Protein AF-I2C3V9-F1 (afdb_monomer_lite)

InterPro domains:
  IPR005226 UPF0014 family [PF03649] (5-149)
  IPR005226 UPF0014 family [PTHR30028] (4-145)

Sequence (152 aa):
MNDLSLLLTSIFVIIALFLSKSFKAGVEKDMIVATVRAVIQLLIIGYVLSLIFRGDHPVFIILMVLLMLTAASHNVAKRKKMRIGSFWRVFLTLAIVEVVTQGLLLTLHIIPFTSRYVIPISGMVIGNSMVLSSLFLSRLSSEADLRKEKSS

Radius of gyration: 20.91 Å; chains: 1; bounding box: 40×61×52 Å

Organism: Bacillus amyloliquefaciens (strain Y2) (NCBI:txid1155777)

Secondary structure (DSSP, 8-state):
--HHHHHHHHHHHHHHHHHHHHT--TTHHHHHHHHHHHHHHHHHHHHHHHHHHHH--HHHHHHHHHHHHHHHHHHHHHHTT--THHHHHHHHHHHHHHHHHHHHHHHTTSS-S-HHHHHHHHHHHHHHHHHHHHHHHHHHHHHHHHHHHTT-

pLDDT: mean 86.09, std 11.58, range [52.09, 97.69]

Structure (mmCIF, N/CA/C/O backbone):
data_AF-I2C3V9-F1
#
_entry.id   AF-I2C3V9-F1
#
loop_
_atom_site.group_PDB
_atom_site.id
_atom_site.type_symbol
_atom_site.label_atom_id
_atom_site.label_alt_id
_atom_site.label_comp_id
_atom_site.label_asym_id
_atom_site.label_entity_id
_atom_site.label_seq_id
_atom_site.pdbx_PDB_ins_code
_atom_site.Cartn_x
_atom_site.Cartn_y
_atom_site.Cartn_z
_atom_site.occupancy
_atom_site.B_iso_or_equiv
_atom_site.auth_seq_id
_atom_site.auth_comp_id
_atom_site.auth_asym_id
_atom_site.auth_atom_id
_atom_site.pdbx_PDB_model_num
ATOM 1 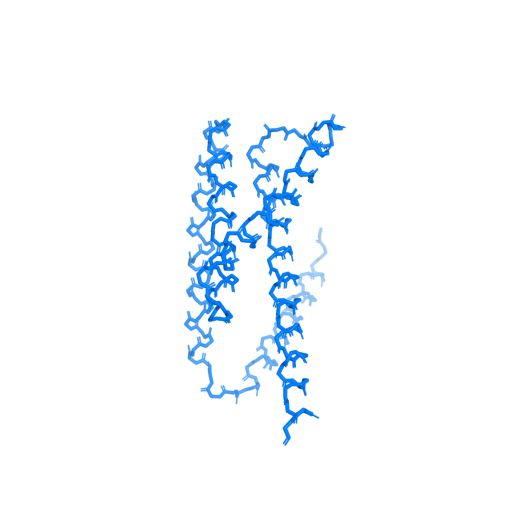N N . MET A 1 1 ? 11.574 -33.949 -0.122 1.00 54.94 1 MET A N 1
ATOM 2 C CA . MET A 1 1 ? 10.767 -33.238 0.898 1.00 54.94 1 MET A CA 1
ATOM 3 C C . MET A 1 1 ? 10.324 -34.291 1.895 1.00 54.94 1 MET A C 1
ATOM 5 O O . MET A 1 1 ? 9.846 -35.319 1.450 1.00 54.94 1 MET A O 1
ATOM 9 N N . ASN A 1 2 ? 10.617 -34.114 3.184 1.00 72.88 2 ASN A N 1
ATOM 10 C CA . ASN A 1 2 ? 10.483 -35.175 4.188 1.00 72.88 2 ASN A CA 1
ATOM 11 C C . ASN A 1 2 ? 9.029 -35.249 4.687 1.00 72.88 2 ASN A C 1
ATOM 13 O O . ASN A 1 2 ? 8.492 -34.222 5.107 1.00 72.88 2 ASN A O 1
ATOM 17 N N . ASP A 1 3 ? 8.408 -36.430 4.694 1.00 82.69 3 ASP A N 1
ATOM 18 C CA . ASP A 1 3 ? 7.006 -36.622 5.120 1.00 82.69 3 ASP A CA 1
ATOM 19 C C . ASP A 1 3 ? 6.752 -36.144 6.561 1.00 82.69 3 ASP A C 1
ATOM 21 O O . ASP A 1 3 ? 5.680 -35.640 6.897 1.00 82.69 3 ASP A O 1
ATOM 25 N N . LEU A 1 4 ? 7.793 -36.188 7.398 1.00 85.56 4 LEU A N 1
ATOM 26 C CA . LEU A 1 4 ? 7.787 -35.667 8.764 1.00 85.56 4 LEU A CA 1
ATOM 27 C C . LEU A 1 4 ? 7.506 -34.156 8.827 1.00 85.56 4 LEU A C 1
ATOM 29 O O . LEU A 1 4 ? 6.822 -33.695 9.738 1.00 85.56 4 LEU A O 1
ATOM 33 N N . SER A 1 5 ? 7.998 -33.378 7.858 1.00 84.75 5 SER A N 1
ATOM 34 C CA . SER A 1 5 ? 7.773 -31.928 7.801 1.00 84.75 5 SER A CA 1
ATOM 35 C C . SER A 1 5 ? 6.324 -31.598 7.441 1.00 84.75 5 SER A C 1
ATOM 37 O O . SER A 1 5 ? 5.766 -30.647 7.990 1.00 84.75 5 SER A O 1
ATOM 39 N N . LEU A 1 6 ? 5.700 -32.400 6.569 1.00 81.88 6 LEU A N 1
ATOM 40 C CA . LEU A 1 6 ? 4.277 -32.292 6.221 1.00 81.88 6 LEU A CA 1
ATOM 41 C C . LEU A 1 6 ? 3.382 -32.659 7.410 1.00 81.88 6 LEU A C 1
ATOM 43 O O . LEU A 1 6 ? 2.400 -31.970 7.683 1.00 81.88 6 LEU A O 1
ATOM 47 N N . LEU A 1 7 ? 3.752 -33.696 8.163 1.00 90.50 7 LEU A N 1
ATOM 48 C CA . LEU A 1 7 ? 3.042 -34.106 9.377 1.00 90.50 7 LEU A CA 1
ATOM 49 C C . LEU A 1 7 ? 3.131 -33.047 10.484 1.00 90.50 7 LEU A C 1
ATOM 51 O O . LEU A 1 7 ? 2.103 -32.660 11.040 1.00 90.50 7 LEU A O 1
ATOM 55 N N . LEU A 1 8 ? 4.329 -32.521 10.764 1.00 86.75 8 LEU A N 1
ATOM 56 C CA . LEU A 1 8 ? 4.523 -31.480 11.781 1.00 86.75 8 LEU A CA 1
ATOM 57 C C . LEU A 1 8 ? 3.778 -30.186 11.436 1.00 86.75 8 LEU A C 1
ATOM 59 O O . LEU A 1 8 ? 3.129 -29.604 12.305 1.00 86.75 8 LEU A O 1
ATOM 63 N N . THR A 1 9 ? 3.840 -29.746 10.176 1.00 86.44 9 THR A N 1
ATOM 64 C CA . THR A 1 9 ? 3.104 -28.550 9.731 1.00 86.44 9 THR A CA 1
ATOM 65 C C . THR A 1 9 ? 1.594 -28.765 9.790 1.00 86.44 9 THR A C 1
ATOM 67 O O . THR A 1 9 ? 0.883 -27.882 10.263 1.00 86.44 9 THR A O 1
ATOM 70 N N . SER A 1 10 ? 1.099 -29.950 9.421 1.00 84.62 10 SER A N 1
ATOM 71 C CA . SER A 1 10 ? -0.329 -30.283 9.521 1.00 84.62 10 SER A CA 1
ATOM 72 C C . SER A 1 10 ? -0.828 -30.294 10.970 1.00 84.62 10 SER A C 1
ATOM 74 O O . SER A 1 10 ? -1.868 -29.707 11.264 1.00 84.62 10 SER A O 1
ATOM 76 N N . ILE A 1 11 ? -0.072 -30.892 11.898 1.00 91.31 11 ILE A N 1
ATOM 77 C CA . ILE A 1 11 ? -0.413 -30.913 13.331 1.00 91.31 11 ILE A CA 1
ATOM 78 C C . ILE A 1 11 ? -0.420 -29.495 13.909 1.00 91.31 11 ILE A C 1
ATOM 80 O O . ILE A 1 11 ? -1.357 -29.117 14.612 1.00 91.31 11 ILE A O 1
ATOM 84 N N . PHE A 1 12 ? 0.587 -28.685 13.578 1.00 87.62 12 PHE A N 1
ATOM 85 C CA . PHE A 1 12 ? 0.665 -27.297 14.028 1.00 87.62 12 PHE A CA 1
ATOM 86 C C . PHE A 1 12 ? -0.541 -26.470 13.554 1.00 87.62 12 PHE A C 1
ATOM 88 O O . PHE A 1 12 ? -1.143 -25.737 14.341 1.00 87.62 12 PHE A O 1
ATOM 95 N N . VAL A 1 13 ? -0.951 -26.647 12.293 1.00 83.38 13 VAL A N 1
ATOM 96 C CA . VAL A 1 13 ? -2.144 -26.001 11.723 1.00 83.38 13 VAL A CA 1
ATOM 97 C C . VAL A 1 13 ? -3.423 -26.456 12.435 1.00 83.38 13 VAL A C 1
ATOM 99 O O . VAL A 1 13 ? -4.263 -25.619 12.765 1.00 83.38 13 VAL A O 1
ATOM 102 N N . ILE A 1 14 ? -3.568 -27.750 12.736 1.00 86.00 14 ILE A N 1
ATOM 103 C CA . ILE A 1 14 ? -4.736 -28.282 13.461 1.00 86.00 14 ILE A CA 1
ATOM 104 C C . ILE A 1 14 ? -4.822 -27.702 14.880 1.00 86.00 14 ILE A C 1
ATOM 106 O O . ILE A 1 14 ? -5.902 -27.285 15.302 1.00 86.00 14 ILE A O 1
ATOM 110 N N . ILE A 1 15 ? -3.699 -27.611 15.599 1.00 84.44 15 ILE A N 1
ATOM 111 C CA . ILE A 1 15 ? -3.646 -27.022 16.948 1.00 84.44 15 ILE A CA 1
ATOM 112 C C . ILE A 1 15 ? -4.031 -25.537 16.907 1.00 84.44 15 ILE A C 1
ATOM 114 O O . ILE A 1 15 ? -4.847 -25.089 17.717 1.00 84.44 15 ILE A O 1
ATOM 118 N N . ALA A 1 16 ? -3.508 -24.781 15.937 1.00 72.94 16 ALA A N 1
ATOM 119 C CA . ALA A 1 16 ? -3.843 -23.369 15.758 1.00 72.94 16 ALA A CA 1
ATOM 120 C C . ALA A 1 16 ? -5.343 -23.158 15.472 1.00 72.94 16 ALA A C 1
ATOM 122 O O . ALA A 1 16 ? -5.966 -22.263 16.051 1.00 72.94 16 ALA A O 1
ATOM 123 N N . LEU A 1 17 ? -5.947 -24.014 14.639 1.00 69.94 17 LEU A N 1
ATOM 124 C CA . LEU A 1 17 ? -7.384 -23.987 14.342 1.00 69.94 17 LEU A CA 1
ATOM 125 C C . LEU A 1 17 ? -8.242 -24.300 15.577 1.00 69.94 17 LEU A C 1
ATOM 127 O O . LEU A 1 17 ? -9.278 -23.663 15.789 1.00 69.94 17 LEU A O 1
ATOM 131 N N . PHE A 1 18 ? -7.812 -25.251 16.409 1.00 77.12 18 PHE A N 1
ATOM 132 C CA . PHE A 1 18 ? -8.533 -25.639 17.623 1.00 77.12 18 PHE A CA 1
ATOM 133 C C . PHE A 1 18 ? -8.494 -24.536 18.692 1.00 77.12 18 PHE A C 1
ATOM 135 O O . PHE A 1 18 ? -9.529 -24.196 19.270 1.00 77.12 18 PHE A O 1
ATOM 142 N N . LEU A 1 19 ? -7.327 -23.913 18.904 1.00 70.12 19 LEU A N 1
ATOM 143 C CA . LEU A 1 19 ? -7.181 -22.768 19.812 1.00 70.12 19 LEU A CA 1
ATOM 144 C C . LEU A 1 19 ? -7.980 -21.552 19.330 1.00 70.12 19 LEU A C 1
ATOM 146 O O . LEU A 1 19 ? -8.624 -20.880 20.136 1.00 70.12 19 LEU A O 1
ATOM 150 N N . SER A 1 20 ? -7.986 -21.300 18.019 1.00 59.91 20 SER A N 1
ATOM 151 C CA . SER A 1 20 ? -8.735 -20.194 17.420 1.00 59.91 20 SER A CA 1
ATOM 152 C C . SER A 1 20 ? -10.246 -20.317 17.658 1.00 59.91 20 SER A C 1
ATOM 154 O O . SER A 1 20 ? -10.887 -19.319 17.987 1.00 59.91 20 SER A O 1
ATOM 156 N N . LYS A 1 21 ? -10.810 -21.532 17.586 1.00 63.16 21 LYS A N 1
ATOM 157 C CA . LYS A 1 21 ? -12.232 -21.783 17.891 1.00 63.16 21 LYS A CA 1
ATOM 158 C C . LYS A 1 21 ? -12.594 -21.605 19.368 1.00 63.16 21 LYS A C 1
ATOM 160 O O . LYS A 1 21 ? -13.744 -21.297 19.677 1.00 63.16 21 LYS A O 1
ATOM 165 N N . SER A 1 22 ? -11.646 -21.806 20.282 1.00 60.50 22 SER A N 1
ATOM 166 C CA . SER A 1 22 ? -11.914 -21.751 21.725 1.00 60.50 22 SER A CA 1
ATOM 167 C C . SER A 1 22 ? -12.108 -20.318 22.246 1.00 60.50 22 SER A C 1
ATOM 169 O O . SER A 1 22 ? -12.743 -20.112 23.276 1.00 60.50 22 SER A O 1
ATOM 171 N N . PHE A 1 23 ? -11.644 -19.305 21.504 1.00 61.56 23 PHE A N 1
ATOM 172 C CA . PHE A 1 23 ? -11.649 -17.899 21.929 1.00 61.56 23 PHE A CA 1
ATOM 173 C C . PHE A 1 23 ? -12.997 -17.160 21.801 1.00 61.56 23 PHE A C 1
ATOM 175 O O . PHE A 1 23 ? -13.005 -15.941 21.944 1.00 61.56 23 PHE A O 1
ATOM 182 N N . LYS A 1 24 ? -14.112 -17.879 21.556 1.00 60.94 24 LYS A N 1
ATOM 183 C CA . LYS A 1 24 ? -15.535 -17.446 21.526 1.00 60.94 24 LYS A CA 1
ATOM 184 C C . LYS A 1 24 ? -15.820 -16.012 22.018 1.00 60.94 24 LYS A C 1
ATOM 186 O O . LYS A 1 24 ? -16.426 -15.793 23.065 1.00 60.94 24 LYS A O 1
ATOM 191 N N . ALA A 1 25 ? -15.465 -15.026 21.204 1.00 58.16 25 ALA A N 1
ATOM 192 C CA . ALA A 1 25 ? -16.018 -13.687 21.269 1.00 58.16 25 ALA A CA 1
ATOM 193 C C . ALA A 1 25 ? -17.291 -13.725 20.418 1.00 58.16 25 ALA A C 1
ATOM 195 O O . ALA A 1 25 ? -17.260 -14.290 19.326 1.00 58.16 25 ALA A O 1
ATOM 196 N N . GLY A 1 26 ? -18.410 -13.154 20.868 1.00 59.25 26 GLY A N 1
ATOM 197 C CA . GLY A 1 26 ? -19.700 -13.114 20.147 1.00 59.25 26 GLY A CA 1
ATOM 198 C C . GLY A 1 26 ? -19.699 -12.339 18.814 1.00 59.25 26 GLY A C 1
ATOM 199 O O . GLY A 1 26 ? -20.712 -11.778 18.425 1.00 59.25 26 GLY A O 1
ATOM 200 N N . VAL A 1 27 ? -18.554 -12.300 18.135 1.00 60.88 27 VAL A N 1
ATOM 201 C CA . VAL A 1 27 ? -18.204 -11.618 16.887 1.00 60.88 27 VAL A CA 1
ATOM 202 C C . VAL A 1 27 ? -17.924 -12.646 15.774 1.00 60.88 27 VAL A C 1
ATOM 204 O O . VAL A 1 27 ? -17.535 -12.284 14.669 1.00 60.88 27 VAL A O 1
ATOM 207 N N . GLU A 1 28 ? -18.105 -13.947 16.043 1.00 70.69 28 GLU A N 1
ATOM 208 C CA . GLU A 1 28 ? -17.740 -15.051 15.139 1.00 70.69 28 GLU A CA 1
ATOM 209 C C . GLU A 1 28 ? -18.365 -14.900 13.742 1.00 70.69 28 GLU A C 1
ATOM 211 O O . GLU A 1 28 ? -17.670 -15.022 12.734 1.00 70.69 28 GLU A O 1
ATOM 216 N N . LYS A 1 29 ? -19.651 -14.533 13.665 1.00 74.94 29 LYS A N 1
ATOM 217 C CA . LYS A 1 29 ? -20.333 -14.300 12.381 1.00 74.94 29 LYS A CA 1
ATOM 218 C C . LYS A 1 29 ? -19.746 -13.108 11.620 1.00 74.94 29 LYS A C 1
ATOM 220 O O . LYS A 1 29 ? -19.496 -13.224 10.422 1.00 74.94 29 LYS A O 1
ATOM 225 N N . ASP A 1 30 ? -19.465 -12.002 12.304 1.00 76.75 30 ASP A N 1
ATOM 226 C CA . ASP A 1 30 ? -18.899 -10.798 11.684 1.00 76.75 30 ASP A CA 1
ATOM 227 C C . ASP A 1 30 ? -17.463 -11.028 11.205 1.00 76.75 30 ASP A C 1
ATOM 229 O O . ASP A 1 30 ? -17.086 -10.573 10.123 1.00 76.75 30 ASP A O 1
ATOM 233 N N . MET A 1 31 ? -16.672 -11.791 11.964 1.00 83.50 31 MET A N 1
ATOM 234 C CA . MET A 1 31 ? -15.333 -12.207 11.551 1.00 83.50 31 MET A CA 1
ATOM 235 C C . MET A 1 31 ? -15.374 -13.130 10.335 1.00 83.50 31 MET A C 1
ATOM 237 O O . MET A 1 31 ? -14.599 -12.917 9.400 1.00 83.50 31 MET A O 1
ATOM 241 N N . ILE A 1 32 ? -16.268 -14.123 10.313 1.00 85.31 32 ILE A N 1
ATOM 242 C CA . ILE A 1 32 ? -16.414 -15.033 9.168 1.00 85.31 32 ILE A CA 1
ATOM 243 C C . ILE A 1 32 ? -16.804 -14.238 7.919 1.00 85.31 32 ILE A C 1
ATOM 245 O O . ILE A 1 32 ? -16.146 -14.367 6.887 1.00 85.31 32 ILE A O 1
ATOM 249 N N . VAL A 1 33 ? -17.801 -13.353 8.010 1.00 89.25 33 VAL A N 1
ATOM 250 C CA . VAL A 1 33 ? -18.222 -12.508 6.880 1.00 89.25 33 VAL A CA 1
ATOM 251 C C . VAL A 1 33 ? -17.092 -11.582 6.425 1.00 89.25 33 VAL A C 1
ATOM 253 O O . VAL A 1 33 ? -16.834 -11.473 5.225 1.00 89.25 33 VAL A O 1
ATOM 256 N N . ALA A 1 34 ? -16.377 -10.940 7.354 1.00 87.44 34 ALA A N 1
ATOM 257 C CA . ALA A 1 34 ? -15.244 -10.079 7.020 1.00 87.44 34 ALA A CA 1
ATOM 258 C C . ALA A 1 34 ? -14.112 -10.855 6.330 1.00 87.44 34 ALA A C 1
ATOM 260 O O . ALA A 1 34 ? -13.534 -10.353 5.365 1.00 87.44 34 ALA A O 1
ATOM 261 N N . THR A 1 35 ? -13.837 -12.076 6.791 1.00 89.06 35 THR A N 1
ATOM 262 C CA . THR A 1 35 ? -12.792 -12.954 6.250 1.00 89.06 35 THR A CA 1
ATOM 263 C C . THR A 1 35 ? -13.160 -13.434 4.856 1.00 89.06 35 THR A C 1
ATOM 265 O O . THR A 1 35 ? -12.381 -13.249 3.927 1.00 89.06 35 THR A O 1
ATOM 268 N N . VAL A 1 36 ? -14.368 -13.973 4.676 1.00 92.50 36 VAL A N 1
ATOM 269 C CA . VAL A 1 36 ? -14.862 -14.421 3.367 1.00 92.50 36 VAL A CA 1
ATOM 270 C C . VAL A 1 36 ? -14.859 -13.261 2.371 1.00 92.50 36 VAL A C 1
ATOM 272 O O . VAL A 1 36 ? -14.351 -13.407 1.260 1.00 92.50 36 VAL A O 1
ATOM 275 N N . ARG A 1 37 ? -15.329 -12.075 2.780 1.00 94.31 37 ARG A N 1
ATOM 276 C CA . ARG A 1 37 ? -15.269 -10.863 1.950 1.00 94.31 37 ARG A CA 1
ATOM 277 C C . ARG A 1 37 ? -13.832 -10.499 1.570 1.00 94.31 37 ARG A C 1
ATOM 279 O 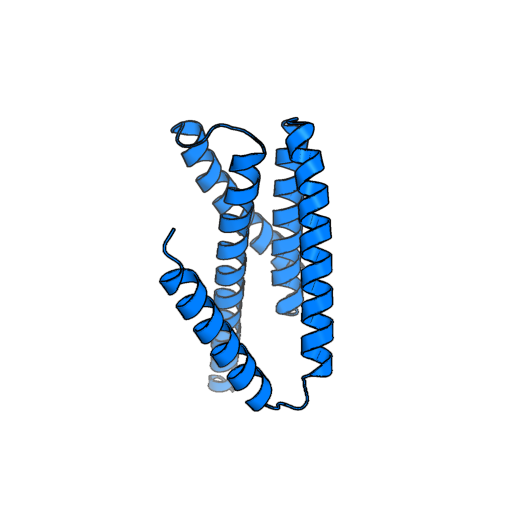O . ARG A 1 37 ? -13.591 -10.178 0.412 1.00 94.31 37 ARG A O 1
ATOM 286 N N . ALA A 1 38 ? -12.888 -10.547 2.512 1.00 93.50 38 ALA A N 1
ATOM 287 C CA . ALA A 1 38 ? -11.481 -10.246 2.248 1.00 93.50 38 ALA A CA 1
ATOM 288 C C . ALA A 1 38 ? -10.838 -11.269 1.297 1.00 93.50 38 ALA A C 1
ATOM 290 O O . ALA A 1 38 ? -10.116 -10.875 0.386 1.00 93.50 38 ALA A O 1
ATOM 291 N N . VAL A 1 39 ? -11.143 -12.561 1.454 1.00 94.62 39 VAL A N 1
ATOM 292 C CA . VAL A 1 39 ? -10.677 -13.625 0.550 1.00 94.62 39 VAL A CA 1
ATOM 293 C C . VAL A 1 39 ? -11.202 -13.392 -0.863 1.00 94.62 39 VAL A C 1
ATOM 295 O O . VAL A 1 39 ? -10.413 -13.350 -1.804 1.00 94.62 39 VAL A O 1
ATOM 298 N N . ILE A 1 40 ? -12.510 -13.166 -1.018 1.00 96.31 40 ILE A N 1
ATOM 299 C CA . ILE A 1 40 ? -13.119 -12.870 -2.324 1.00 96.31 40 ILE A CA 1
ATOM 300 C C . ILE A 1 40 ? -12.482 -11.617 -2.937 1.00 96.31 40 ILE A C 1
ATOM 302 O O . ILE A 1 40 ? -12.117 -11.618 -4.111 1.00 96.31 40 ILE A O 1
ATOM 306 N N . GLN A 1 41 ? -12.285 -10.565 -2.141 1.00 94.69 41 GLN A N 1
ATOM 307 C CA . GLN A 1 41 ? -11.635 -9.337 -2.591 1.00 94.69 41 GLN A CA 1
ATOM 308 C C . GLN A 1 41 ? -10.202 -9.590 -3.084 1.00 94.69 41 GLN A C 1
ATOM 310 O O . GLN A 1 41 ? -9.829 -9.093 -4.146 1.00 94.69 41 GLN A O 1
ATOM 315 N N . LEU A 1 42 ? -9.403 -10.366 -2.347 1.00 93.19 42 LEU A N 1
ATOM 316 C CA . LEU A 1 42 ? -8.033 -10.705 -2.737 1.00 93.19 42 LEU A CA 1
ATOM 317 C C . LEU A 1 42 ? -7.992 -11.541 -4.020 1.00 93.19 42 LEU A C 1
ATOM 319 O O . LEU A 1 42 ? -7.145 -11.284 -4.873 1.00 93.19 42 LEU A O 1
ATOM 323 N N . LEU A 1 43 ? -8.924 -12.483 -4.197 1.00 94.75 43 LEU A N 1
ATOM 324 C CA . LEU A 1 43 ? -9.044 -13.265 -5.431 1.00 94.75 43 LEU A CA 1
ATOM 325 C C . LEU A 1 43 ? -9.354 -12.372 -6.639 1.00 94.75 43 LEU A C 1
ATOM 327 O O . LEU A 1 43 ? -8.707 -12.499 -7.678 1.00 94.75 43 LEU A O 1
ATOM 331 N N . ILE A 1 44 ? -10.293 -11.432 -6.490 1.00 94.94 44 ILE A N 1
ATOM 332 C CA . ILE A 1 44 ? -10.638 -10.469 -7.546 1.00 94.94 44 ILE A CA 1
ATOM 333 C C . ILE A 1 44 ? -9.419 -9.611 -7.907 1.00 94.94 44 ILE A C 1
ATOM 335 O O . ILE A 1 44 ? -9.092 -9.478 -9.086 1.00 94.94 44 ILE A O 1
ATOM 339 N N . ILE A 1 45 ? -8.716 -9.061 -6.910 1.00 91.88 45 ILE A N 1
ATOM 340 C CA . ILE A 1 45 ? -7.507 -8.254 -7.140 1.00 91.88 45 ILE A CA 1
ATOM 341 C C . ILE A 1 45 ? -6.423 -9.090 -7.832 1.00 91.88 45 ILE A C 1
ATOM 343 O O . ILE A 1 45 ? -5.805 -8.614 -8.783 1.00 91.88 45 ILE A O 1
ATOM 347 N N . GLY A 1 46 ? -6.221 -10.339 -7.406 1.00 92.88 46 GLY A N 1
ATOM 348 C CA . GLY A 1 46 ? -5.272 -11.260 -8.033 1.00 92.88 46 GLY A CA 1
ATOM 349 C C . GLY A 1 46 ? -5.593 -11.529 -9.505 1.00 92.88 46 GLY A C 1
ATOM 350 O O . GLY A 1 46 ? -4.692 -11.520 -10.344 1.00 92.88 46 GLY A O 1
ATOM 351 N N . TYR A 1 47 ? -6.875 -11.691 -9.843 1.00 93.00 47 TYR A N 1
ATOM 352 C CA . TYR A 1 47 ? -7.318 -11.854 -11.228 1.00 93.00 47 TYR A CA 1
ATOM 353 C C . TYR A 1 47 ? -7.070 -10.595 -12.072 1.00 93.00 47 TYR A C 1
ATOM 355 O O . TYR A 1 47 ? -6.488 -10.684 -13.153 1.00 93.00 47 TYR A O 1
ATOM 363 N N . VAL A 1 48 ? -7.432 -9.413 -11.559 1.00 90.19 48 VAL A N 1
ATOM 364 C CA . VAL A 1 48 ? -7.156 -8.124 -12.226 1.00 90.19 48 VAL A CA 1
ATOM 365 C C . VAL A 1 48 ? -5.658 -7.957 -12.479 1.00 90.19 48 VAL A C 1
ATOM 367 O O . VAL A 1 48 ? -5.244 -7.589 -13.579 1.00 90.19 48 VAL A O 1
ATOM 370 N N . LEU A 1 49 ? -4.833 -8.275 -11.484 1.00 89.62 49 LEU A N 1
ATOM 371 C CA . LEU A 1 49 ? -3.386 -8.162 -11.589 1.00 89.62 49 LEU A CA 1
ATOM 372 C C . LEU A 1 49 ? -2.804 -9.140 -12.620 1.00 89.62 49 LEU A C 1
ATOM 374 O O . LEU A 1 49 ? -1.909 -8.766 -13.375 1.00 89.62 49 LEU A O 1
ATOM 378 N N . SER A 1 50 ? -3.352 -10.356 -12.721 1.00 89.38 50 SER A N 1
ATOM 379 C CA . SER A 1 50 ? -2.981 -11.320 -13.765 1.00 89.38 50 SER A CA 1
ATOM 380 C C . SER A 1 50 ? -3.197 -10.754 -15.173 1.00 89.38 50 SER A C 1
ATOM 382 O O . SER A 1 50 ? -2.334 -10.915 -16.035 1.00 89.38 50 SER A O 1
ATOM 384 N N . LEU A 1 51 ? -4.302 -10.039 -15.404 1.00 87.94 51 LEU A N 1
ATOM 385 C CA . LEU A 1 51 ? -4.568 -9.381 -16.688 1.00 87.94 51 LEU A CA 1
ATOM 386 C C . LEU A 1 51 ? -3.556 -8.265 -16.972 1.00 87.94 51 LEU A C 1
ATOM 388 O O . LEU A 1 51 ? -3.004 -8.201 -18.070 1.00 87.94 51 LEU A O 1
ATOM 392 N N . ILE A 1 52 ? -3.262 -7.435 -15.968 1.00 87.50 52 ILE A N 1
ATOM 393 C CA . ILE A 1 52 ? -2.278 -6.348 -16.079 1.00 87.50 52 ILE A CA 1
ATOM 394 C C . ILE A 1 52 ? -0.890 -6.902 -16.424 1.00 87.50 52 ILE A C 1
ATOM 396 O O . ILE A 1 52 ? -0.221 -6.388 -17.319 1.00 87.50 52 ILE A O 1
ATOM 400 N N . PHE A 1 53 ? -0.483 -7.994 -15.773 1.00 87.50 53 PHE A N 1
ATOM 401 C CA . PHE A 1 53 ? 0.813 -8.639 -15.997 1.00 87.50 53 PHE A CA 1
ATOM 402 C C . PHE A 1 53 ? 0.963 -9.290 -17.374 1.00 87.50 53 PHE A C 1
ATOM 404 O O . PHE A 1 53 ? 2.087 -9.561 -17.791 1.00 87.50 53 PHE A O 1
ATOM 411 N N . ARG A 1 54 ? -0.141 -9.583 -18.071 1.00 83.56 54 ARG A N 1
ATOM 412 C CA . ARG A 1 54 ? -0.112 -10.119 -19.442 1.00 83.56 54 ARG A CA 1
ATOM 413 C C . ARG A 1 54 ? -0.006 -9.018 -20.490 1.00 83.56 54 ARG A C 1
ATOM 415 O O . ARG A 1 54 ? 0.572 -9.260 -21.541 1.00 83.56 54 ARG A O 1
ATOM 422 N N . GLY A 1 55 ? -0.575 -7.845 -20.213 1.00 76.50 55 GLY A N 1
ATOM 423 C CA . GLY A 1 55 ? -0.540 -6.706 -21.130 1.00 76.50 55 GLY A CA 1
ATOM 424 C C . GLY A 1 55 ? 0.789 -5.947 -21.134 1.00 76.50 55 GLY A C 1
ATOM 425 O O . GLY A 1 55 ? 1.064 -5.266 -22.112 1.00 76.50 55 GLY A O 1
ATOM 426 N N . ASP A 1 56 ? 1.562 -6.031 -20.042 1.00 72.88 56 ASP A N 1
ATOM 427 C CA . ASP A 1 56 ? 2.871 -5.388 -19.791 1.00 72.88 56 ASP A CA 1
ATOM 428 C C . ASP A 1 56 ? 3.036 -3.953 -20.332 1.00 72.88 56 ASP A C 1
ATOM 430 O O . ASP A 1 56 ? 4.122 -3.507 -20.690 1.00 72.88 56 ASP A O 1
ATOM 434 N N . HIS A 1 57 ? 1.936 -3.198 -20.383 1.00 85.88 57 HIS A N 1
ATOM 435 C CA . HIS A 1 57 ? 1.941 -1.829 -20.873 1.00 85.88 57 HIS A CA 1
ATOM 436 C C . HIS A 1 57 ? 2.240 -0.870 -19.710 1.00 85.88 57 HIS A C 1
ATOM 438 O O . HIS A 1 57 ? 1.548 -0.923 -18.684 1.00 85.88 57 HIS A O 1
ATOM 444 N N . PRO A 1 58 ? 3.193 0.069 -19.856 1.00 87.00 58 PRO A N 1
ATOM 445 C CA . PRO A 1 58 ? 3.626 0.962 -18.775 1.00 87.00 58 PRO A CA 1
ATOM 446 C C . PRO A 1 58 ? 2.485 1.820 -18.208 1.00 87.00 58 PRO A C 1
ATOM 448 O O . PRO A 1 58 ? 2.452 2.122 -17.016 1.00 87.00 58 PRO A O 1
ATOM 451 N N . VAL A 1 59 ? 1.489 2.146 -19.037 1.00 90.94 59 VAL A N 1
ATOM 452 C CA . VAL A 1 59 ? 0.277 2.870 -18.613 1.00 90.94 59 VAL A CA 1
ATOM 453 C C . VAL A 1 59 ? -0.495 2.117 -17.523 1.00 90.94 59 VAL A C 1
ATOM 455 O O . VAL A 1 59 ? -0.970 2.749 -16.582 1.00 90.94 59 VAL A O 1
ATOM 458 N N . PHE A 1 60 ? -0.590 0.782 -17.588 1.00 90.69 60 PHE A N 1
ATOM 459 C CA . PHE A 1 60 ? -1.298 0.007 -16.561 1.00 90.69 60 PHE A CA 1
ATOM 460 C C . PHE A 1 60 ? -0.558 0.003 -15.222 1.00 90.69 60 PHE A C 1
ATOM 462 O O . PHE A 1 60 ? -1.205 -0.019 -14.177 1.00 90.69 60 PHE A O 1
ATOM 469 N N . ILE A 1 61 ? 0.777 0.074 -15.242 1.00 92.31 61 ILE A N 1
ATOM 470 C CA . ILE A 1 61 ? 1.594 0.195 -14.028 1.00 92.31 61 ILE A CA 1
ATOM 471 C C . ILE A 1 61 ? 1.276 1.521 -13.339 1.00 92.31 61 ILE A C 1
ATOM 473 O O . ILE A 1 61 ? 0.865 1.529 -12.180 1.00 92.31 61 ILE A O 1
ATOM 477 N N . ILE A 1 62 ? 1.388 2.631 -14.073 1.00 92.50 62 ILE A N 1
ATOM 478 C CA . ILE A 1 62 ? 1.142 3.978 -13.539 1.00 92.50 62 ILE A CA 1
ATOM 479 C C . ILE A 1 62 ? -0.295 4.101 -13.020 1.00 92.50 62 ILE A C 1
ATOM 481 O O . ILE A 1 62 ? -0.512 4.586 -11.909 1.00 92.50 62 ILE A O 1
ATOM 485 N N . LEU A 1 63 ? -1.276 3.623 -13.792 1.00 93.81 63 LEU A N 1
ATOM 486 C CA . LEU A 1 63 ? -2.683 3.666 -13.400 1.00 93.81 63 LEU A CA 1
ATOM 487 C C . LEU A 1 63 ? -2.937 2.871 -12.115 1.00 93.81 63 LEU A C 1
ATOM 489 O O . LEU A 1 63 ? -3.679 3.328 -11.245 1.00 93.81 63 LEU A O 1
ATOM 493 N N . MET A 1 64 ? -2.309 1.702 -11.973 1.00 93.88 64 MET A N 1
ATOM 494 C CA . MET A 1 64 ? -2.500 0.866 -10.795 1.00 93.88 64 MET A CA 1
ATOM 495 C C . MET A 1 64 ? -1.815 1.454 -9.555 1.00 93.88 64 MET A C 1
ATOM 497 O O . MET A 1 64 ? -2.418 1.465 -8.483 1.00 93.88 64 MET A O 1
ATOM 501 N N . VAL A 1 65 ? -0.623 2.045 -9.690 1.00 95.19 65 VAL A N 1
ATOM 502 C CA . VAL A 1 65 ? 0.020 2.788 -8.590 1.00 95.19 65 VAL A CA 1
ATOM 503 C C . VAL A 1 65 ? -0.835 3.988 -8.166 1.00 95.19 65 VAL A C 1
ATOM 505 O O . VAL A 1 65 ? -1.049 4.205 -6.973 1.00 95.19 65 VAL A O 1
ATOM 508 N N . LEU A 1 66 ? -1.402 4.733 -9.119 1.00 96.38 66 LEU A N 1
ATOM 509 C CA . LEU A 1 66 ? -2.294 5.855 -8.817 1.00 96.38 66 LEU A CA 1
ATOM 510 C C . LEU A 1 66 ? -3.569 5.396 -8.087 1.00 96.38 66 LEU A C 1
ATOM 512 O O . LEU A 1 66 ? -4.011 6.039 -7.127 1.00 96.38 66 LEU A O 1
ATOM 516 N N . LEU A 1 67 ? -4.140 4.263 -8.502 1.00 95.75 67 LEU A N 1
ATOM 517 C CA . LEU A 1 67 ? -5.274 3.632 -7.826 1.00 95.75 67 LEU A CA 1
ATOM 518 C C . LEU A 1 67 ? -4.906 3.224 -6.392 1.00 95.75 67 LEU A C 1
ATOM 520 O O . LEU A 1 67 ? -5.672 3.481 -5.464 1.00 95.75 67 LEU A O 1
ATOM 524 N N . MET A 1 68 ? -3.724 2.644 -6.180 1.00 95.75 68 MET A N 1
ATOM 525 C CA . MET A 1 68 ? -3.244 2.282 -4.843 1.00 95.75 68 MET A CA 1
ATOM 526 C C . MET A 1 68 ? -3.057 3.509 -3.946 1.00 95.75 68 MET A C 1
ATOM 528 O O . MET A 1 68 ? -3.518 3.496 -2.805 1.00 95.75 68 MET A O 1
ATOM 532 N N . LEU A 1 69 ? -2.441 4.582 -4.455 1.00 96.81 69 LEU A N 1
ATOM 533 C CA . LEU A 1 69 ? -2.257 5.834 -3.714 1.00 96.81 69 LEU A CA 1
ATOM 534 C C . LEU A 1 69 ? -3.602 6.444 -3.310 1.00 96.81 69 LEU A C 1
ATOM 536 O O . LEU A 1 69 ? -3.818 6.757 -2.140 1.00 96.81 69 LEU A O 1
ATOM 540 N N . THR A 1 70 ? -4.536 6.563 -4.257 1.00 95.44 70 THR A N 1
ATOM 541 C CA . THR A 1 70 ? -5.875 7.106 -3.981 1.00 95.44 70 THR A CA 1
ATOM 542 C C . THR A 1 70 ? -6.645 6.246 -2.980 1.00 95.44 70 THR A C 1
ATOM 544 O O . THR A 1 70 ? -7.201 6.787 -2.019 1.00 95.44 70 THR A O 1
ATOM 547 N N . ALA A 1 71 ? -6.627 4.918 -3.131 1.00 93.69 71 ALA A N 1
ATOM 548 C CA . ALA A 1 71 ? -7.259 3.993 -2.192 1.00 93.69 71 ALA A CA 1
ATOM 549 C C . ALA A 1 71 ? -6.641 4.080 -0.785 1.00 93.69 71 ALA A C 1
ATOM 551 O O . ALA A 1 71 ? -7.370 4.156 0.207 1.00 93.69 71 ALA A O 1
ATOM 552 N N . ALA A 1 72 ? -5.311 4.131 -0.680 1.00 93.81 72 ALA A N 1
ATOM 553 C CA . ALA A 1 72 ? -4.603 4.246 0.593 1.00 93.81 72 ALA A CA 1
ATOM 554 C C . ALA A 1 72 ? -4.904 5.578 1.295 1.00 93.81 72 ALA A C 1
ATOM 556 O O . ALA A 1 72 ? -5.275 5.594 2.472 1.00 93.81 72 ALA A O 1
ATOM 557 N N . SER A 1 73 ? -4.832 6.701 0.578 1.00 93.19 73 SER A N 1
ATOM 558 C CA . SER A 1 73 ? -5.179 8.014 1.130 1.00 93.19 73 SER A CA 1
ATOM 559 C C . SER A 1 73 ? -6.643 8.090 1.555 1.00 93.19 73 SER A C 1
ATOM 561 O O . SER A 1 73 ? -6.951 8.666 2.603 1.00 93.19 73 SER A O 1
ATOM 563 N N . HIS A 1 74 ? -7.549 7.472 0.791 1.00 91.50 74 HIS A N 1
ATOM 564 C CA . HIS A 1 74 ? -8.968 7.422 1.134 1.00 91.50 74 HIS A CA 1
ATOM 565 C C . HIS A 1 74 ? -9.197 6.591 2.400 1.00 91.50 74 HIS A C 1
ATOM 567 O O . HIS A 1 74 ? -9.926 7.022 3.296 1.00 91.50 74 HIS A O 1
ATOM 573 N N . ASN A 1 75 ? -8.515 5.448 2.524 1.00 90.56 75 ASN A N 1
ATOM 574 C CA . ASN A 1 75 ? -8.557 4.610 3.719 1.00 90.56 75 ASN A CA 1
ATOM 575 C C . ASN A 1 75 ? -8.107 5.381 4.966 1.00 90.56 75 ASN A C 1
ATOM 577 O O . ASN A 1 75 ? -8.805 5.353 5.982 1.00 90.56 75 ASN A O 1
ATOM 581 N N . VAL A 1 76 ? -6.999 6.124 4.889 1.00 88.56 76 VAL A N 1
ATOM 582 C CA . VAL A 1 76 ? -6.503 6.950 6.007 1.00 88.56 76 VAL A CA 1
ATOM 583 C C . VAL A 1 76 ? -7.502 8.054 6.361 1.00 88.56 76 VAL A C 1
ATOM 585 O O . VAL A 1 76 ? -7.849 8.225 7.533 1.00 88.56 76 VAL A O 1
ATOM 588 N N . ALA A 1 77 ? -8.004 8.782 5.359 1.00 85.81 77 ALA A N 1
ATOM 589 C CA . ALA A 1 77 ? -8.945 9.882 5.559 1.00 85.81 77 ALA A CA 1
ATOM 590 C C . ALA A 1 77 ? -10.255 9.408 6.212 1.00 85.81 77 ALA A C 1
ATOM 592 O O . ALA A 1 77 ? -10.711 9.999 7.199 1.00 85.81 77 ALA A O 1
ATOM 593 N N . LYS A 1 78 ? -10.819 8.299 5.716 1.00 82.31 78 LYS A N 1
ATOM 594 C CA . LYS A 1 78 ? -12.065 7.705 6.218 1.00 82.31 78 LYS A CA 1
ATOM 595 C C . LYS A 1 78 ? -11.914 7.178 7.643 1.00 82.31 78 LYS A C 1
ATOM 597 O O . LYS A 1 78 ? -12.777 7.428 8.484 1.00 82.31 78 LYS A O 1
ATOM 602 N N . ARG A 1 79 ? -10.806 6.492 7.946 1.00 73.31 79 ARG A N 1
ATOM 603 C CA . ARG A 1 79 ? -10.568 5.858 9.257 1.00 73.31 79 ARG A CA 1
ATOM 604 C C . ARG A 1 79 ? -10.439 6.864 10.403 1.00 73.31 79 ARG A C 1
ATOM 606 O O . ARG A 1 79 ? -10.616 6.491 11.559 1.00 73.31 79 ARG A O 1
ATOM 613 N N . LYS A 1 80 ? -10.143 8.128 10.101 1.00 65.69 80 LYS A N 1
ATOM 614 C CA . LYS A 1 80 ? -9.920 9.178 11.100 1.00 65.69 80 LYS A CA 1
ATOM 615 C C . LYS A 1 80 ? -10.997 10.257 11.160 1.00 65.69 80 LYS A C 1
ATOM 617 O O . LYS A 1 80 ? -10.803 11.222 11.892 1.00 65.69 80 LYS A O 1
ATOM 622 N N . LYS A 1 81 ? -12.110 10.117 10.416 1.00 61.03 81 LYS A N 1
ATOM 623 C CA . LYS A 1 81 ? -13.136 11.177 10.261 1.00 61.03 81 LYS A CA 1
ATOM 624 C C . LYS A 1 81 ? -12.492 12.556 10.014 1.00 61.03 81 LYS A C 1
ATOM 626 O O . LYS A 1 81 ? -12.958 13.578 10.512 1.00 61.03 81 LYS A O 1
ATOM 631 N N . MET A 1 82 ? -11.366 12.584 9.298 1.00 58.03 82 MET A N 1
ATOM 632 C CA . MET A 1 82 ? -10.605 13.816 9.119 1.00 58.03 82 MET A CA 1
ATOM 633 C C . MET A 1 82 ? -11.315 14.736 8.136 1.00 58.03 82 MET A C 1
ATOM 635 O O . MET A 1 82 ? -11.877 14.281 7.141 1.00 58.03 82 MET A O 1
ATOM 639 N N . ARG A 1 83 ? -11.233 16.048 8.386 1.00 55.72 83 ARG A N 1
ATOM 640 C CA . ARG A 1 83 ? -11.663 17.072 7.425 1.00 55.72 83 ARG A CA 1
ATOM 641 C C . ARG A 1 83 ? -10.989 16.840 6.066 1.00 55.72 83 ARG A C 1
ATOM 643 O O . ARG A 1 83 ? -9.817 16.468 5.999 1.00 55.72 83 ARG A O 1
ATOM 650 N N . ILE A 1 84 ? -11.736 17.121 4.999 1.00 52.09 84 ILE A N 1
ATOM 651 C CA . ILE A 1 84 ? -11.424 16.853 3.582 1.00 52.09 84 ILE A CA 1
ATOM 652 C C . ILE A 1 84 ? -9.997 17.289 3.171 1.00 52.09 84 ILE A C 1
ATOM 654 O O . ILE A 1 84 ? -9.344 16.590 2.401 1.00 52.09 84 ILE A O 1
ATOM 658 N N . GLY A 1 85 ? -9.438 18.350 3.770 1.00 60.00 85 GLY A N 1
ATOM 659 C CA . GLY A 1 85 ? -8.053 18.796 3.531 1.00 60.00 85 GLY A CA 1
ATOM 660 C C . GLY A 1 85 ? -6.940 17.838 3.999 1.00 60.00 85 GLY A C 1
ATOM 661 O O . GLY A 1 85 ? -5.761 18.092 3.765 1.00 60.00 85 GLY A O 1
ATOM 662 N N . SER A 1 86 ? -7.264 16.738 4.682 1.00 71.75 86 SER A N 1
ATOM 663 C CA . SER A 1 86 ? -6.275 15.726 5.078 1.00 71.75 86 SER A CA 1
ATOM 664 C C . SER A 1 86 ? -5.984 14.697 3.980 1.00 71.75 86 SER A C 1
ATOM 666 O O . SER A 1 86 ? -4.871 14.183 3.918 1.00 71.75 86 SER A O 1
ATOM 668 N N . PHE A 1 87 ? -6.932 14.444 3.066 1.00 85.94 87 PHE A N 1
ATOM 669 C CA . PHE A 1 87 ? -6.737 13.470 1.985 1.00 85.94 87 PHE A CA 1
ATOM 670 C C . PHE A 1 87 ? -5.552 13.850 1.091 1.00 85.94 87 PHE A C 1
ATOM 672 O O . PHE A 1 87 ? -4.670 13.030 0.875 1.00 85.94 87 PHE A O 1
ATOM 679 N N . TRP A 1 88 ? -5.489 15.110 0.648 1.00 88.62 88 TRP A N 1
ATOM 680 C CA . TRP A 1 88 ? -4.427 15.583 -0.246 1.00 88.62 88 TRP A CA 1
ATOM 681 C C . TRP A 1 88 ? -3.054 15.637 0.415 1.00 88.62 88 TRP A C 1
ATOM 683 O O . TRP A 1 88 ? -2.052 15.333 -0.223 1.00 88.62 88 TRP A O 1
ATOM 693 N N . ARG A 1 89 ? -3.006 15.933 1.719 1.00 88.69 89 ARG A N 1
ATOM 694 C CA . ARG A 1 89 ? -1.761 15.859 2.493 1.00 88.69 89 ARG A CA 1
ATOM 695 C C . ARG A 1 89 ? -1.251 14.426 2.580 1.00 88.69 89 ARG A C 1
ATOM 697 O O . ARG A 1 89 ? -0.093 14.189 2.270 1.00 88.69 89 ARG A O 1
ATOM 704 N N . VAL A 1 90 ? -2.121 13.472 2.921 1.00 91.00 90 VAL A N 1
ATOM 705 C CA . VAL A 1 90 ? -1.749 12.050 2.963 1.00 91.00 90 VAL A CA 1
ATOM 706 C C . VAL A 1 90 ? -1.356 11.551 1.573 1.00 91.00 90 VAL A C 1
ATOM 708 O O . VAL A 1 90 ? -0.345 10.874 1.445 1.00 91.00 90 VAL A O 1
ATOM 711 N N . PHE A 1 91 ? -2.110 11.908 0.534 1.00 94.69 91 PHE A N 1
ATOM 712 C CA . PHE A 1 91 ? -1.806 11.529 -0.845 1.00 94.69 91 PHE A CA 1
ATOM 713 C C . PHE A 1 91 ? -0.432 12.021 -1.278 1.00 94.69 91 PHE A C 1
ATOM 715 O O . PHE A 1 91 ? 0.370 11.222 -1.749 1.00 94.69 91 PHE A O 1
ATOM 722 N N . LEU A 1 92 ? -0.127 13.301 -1.050 1.00 95.00 92 LEU A N 1
ATOM 723 C CA . LEU A 1 92 ? 1.171 13.865 -1.399 1.00 95.00 92 LEU A CA 1
ATOM 724 C C . LEU A 1 92 ? 2.305 13.200 -0.609 1.00 95.00 92 LEU A C 1
ATOM 726 O O . LEU A 1 92 ? 3.337 12.881 -1.189 1.00 95.00 92 LEU A O 1
ATOM 730 N N . THR A 1 93 ? 2.111 12.926 0.686 1.00 94.06 93 THR A N 1
ATOM 731 C CA . THR A 1 93 ? 3.101 12.191 1.488 1.00 94.06 93 THR A CA 1
ATOM 732 C C . THR A 1 93 ? 3.366 10.798 0.921 1.00 94.06 93 THR A C 1
ATOM 734 O O . THR A 1 93 ? 4.524 10.440 0.720 1.00 94.06 93 THR A O 1
ATOM 737 N N . LEU A 1 94 ? 2.318 10.020 0.634 1.00 96.19 94 LEU A N 1
ATOM 738 C CA . LEU A 1 94 ? 2.469 8.677 0.069 1.00 96.19 94 LEU A CA 1
ATOM 739 C C . LEU A 1 94 ? 3.101 8.723 -1.329 1.00 96.19 94 LEU A C 1
ATOM 741 O O . LEU A 1 94 ? 3.982 7.921 -1.618 1.00 96.19 94 LEU A O 1
ATOM 745 N N . ALA A 1 95 ? 2.707 9.685 -2.165 1.00 97.12 95 ALA A N 1
ATOM 746 C CA . ALA A 1 95 ? 3.251 9.860 -3.507 1.00 97.12 95 ALA A CA 1
ATOM 747 C C . ALA A 1 95 ? 4.743 10.217 -3.482 1.00 97.12 95 ALA A C 1
ATOM 749 O O . ALA A 1 95 ? 5.509 9.658 -4.259 1.00 97.12 95 ALA A O 1
ATOM 750 N N . ILE A 1 96 ? 5.179 11.097 -2.573 1.00 97.50 96 ILE A N 1
ATOM 751 C CA . ILE A 1 96 ? 6.602 11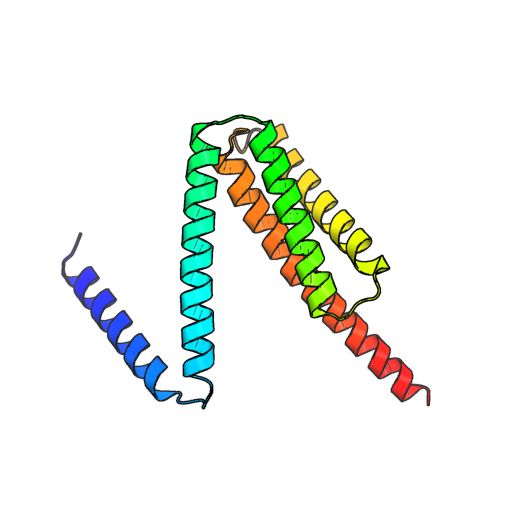.434 -2.417 1.00 97.50 96 I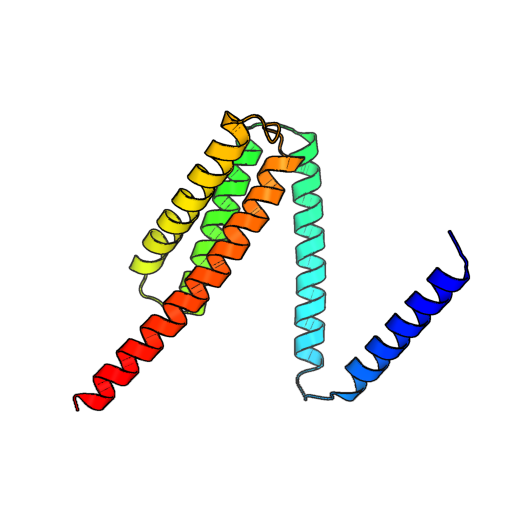LE A CA 1
ATOM 752 C C . ILE A 1 96 ? 7.400 10.195 -2.007 1.00 97.50 96 ILE A C 1
ATOM 754 O O . ILE A 1 96 ? 8.424 9.907 -2.620 1.00 97.50 96 ILE A O 1
ATOM 758 N N . VAL A 1 97 ? 6.932 9.442 -1.005 1.00 96.88 97 VAL A N 1
ATOM 759 C CA . VAL A 1 97 ? 7.621 8.219 -0.555 1.00 96.88 97 VAL A CA 1
ATOM 760 C C . VAL A 1 97 ? 7.717 7.198 -1.688 1.00 96.88 97 VAL A C 1
ATOM 762 O O . VAL A 1 97 ? 8.779 6.610 -1.898 1.00 96.88 97 VAL A O 1
ATOM 765 N N . GLU A 1 98 ? 6.635 7.026 -2.444 1.00 97.38 98 GLU A N 1
ATOM 766 C CA . GLU A 1 98 ? 6.576 6.103 -3.572 1.00 97.38 98 GLU A CA 1
ATOM 767 C C . GLU A 1 98 ? 7.539 6.505 -4.696 1.00 97.38 98 GLU A C 1
ATOM 769 O O . GLU A 1 98 ? 8.347 5.688 -5.133 1.00 97.38 98 GLU A O 1
ATOM 774 N N . VAL A 1 99 ? 7.512 7.772 -5.121 1.00 97.19 99 VAL A N 1
ATOM 775 C CA . VAL A 1 99 ? 8.388 8.294 -6.182 1.00 97.19 99 VAL A CA 1
ATOM 776 C C . VAL A 1 99 ? 9.855 8.204 -5.781 1.00 97.19 99 VAL A C 1
ATOM 778 O O . VAL A 1 99 ? 10.678 7.790 -6.593 1.00 97.19 99 VAL A O 1
ATOM 781 N N . VAL A 1 100 ? 10.194 8.551 -4.537 1.00 97.69 100 VAL A N 1
ATOM 782 C CA . VAL A 1 100 ? 11.575 8.450 -4.044 1.00 97.69 100 VAL A CA 1
ATOM 783 C C . VAL A 1 100 ? 12.034 6.992 -4.027 1.00 97.69 100 VAL A C 1
ATOM 785 O O . VAL A 1 100 ? 13.121 6.689 -4.515 1.00 97.69 100 VAL A O 1
ATOM 788 N N . THR A 1 101 ? 11.205 6.079 -3.515 1.00 96.44 101 THR A N 1
ATOM 789 C CA . THR A 1 101 ? 11.570 4.660 -3.390 1.00 96.44 101 THR A CA 1
ATOM 790 C C . THR A 1 101 ? 11.692 3.988 -4.756 1.00 96.44 101 THR A C 1
ATOM 792 O O . THR A 1 101 ? 12.729 3.397 -5.054 1.00 96.44 101 THR A O 1
ATOM 795 N N . GLN A 1 102 ? 10.679 4.109 -5.619 1.00 95.50 102 GLN A N 1
ATOM 796 C CA . GLN A 1 102 ? 10.724 3.550 -6.975 1.00 95.50 102 GLN A CA 1
ATOM 797 C C . GLN A 1 102 ? 11.809 4.212 -7.818 1.00 95.50 102 GLN A C 1
ATOM 799 O O . GLN A 1 102 ? 12.549 3.522 -8.512 1.00 95.50 102 GLN A O 1
ATOM 804 N N . GLY A 1 103 ? 11.938 5.539 -7.732 1.00 96.12 103 GLY A N 1
ATOM 805 C CA . GLY A 1 103 ? 12.963 6.293 -8.444 1.00 96.12 103 GLY A CA 1
ATOM 806 C C . GLY A 1 103 ? 14.362 5.789 -8.109 1.00 96.12 103 GLY A C 1
ATOM 807 O O . GLY A 1 103 ? 15.150 5.545 -9.019 1.00 96.12 103 GLY A O 1
ATOM 808 N N . LEU A 1 104 ? 14.644 5.541 -6.826 1.00 97.44 104 LEU A N 1
ATOM 809 C CA . LEU A 1 104 ? 15.911 4.960 -6.387 1.00 97.44 104 LEU A CA 1
ATOM 810 C C . LEU A 1 104 ? 16.118 3.547 -6.952 1.00 97.44 104 LEU A C 1
ATOM 812 O O . LEU A 1 104 ? 17.156 3.279 -7.553 1.00 97.44 104 LEU A O 1
ATOM 816 N N . LEU A 1 105 ? 15.133 2.656 -6.795 1.00 96.69 105 LEU A N 1
ATOM 817 C CA . LEU A 1 105 ? 15.245 1.258 -7.231 1.00 96.69 105 LEU A CA 1
ATOM 818 C C . LEU A 1 105 ? 15.432 1.123 -8.748 1.00 96.69 105 LEU A C 1
ATOM 820 O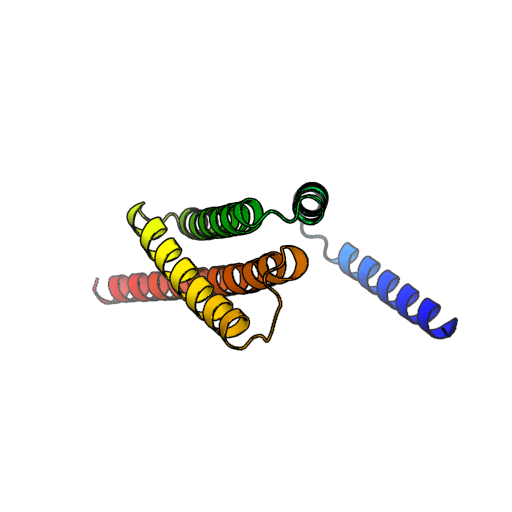 O . LEU A 1 105 ? 16.214 0.284 -9.197 1.00 96.69 105 LEU A O 1
ATOM 824 N N . LEU A 1 106 ? 14.738 1.952 -9.527 1.00 95.19 106 LEU A N 1
ATOM 825 C CA . LEU A 1 106 ? 14.795 1.935 -10.987 1.00 95.19 106 LEU A CA 1
ATOM 826 C C . LEU A 1 106 ? 16.063 2.610 -11.516 1.00 95.19 106 LEU A C 1
ATOM 828 O O . LEU A 1 106 ? 16.725 2.056 -12.387 1.00 95.19 106 LEU A O 1
ATOM 832 N N . THR A 1 107 ? 16.443 3.768 -10.965 1.00 96.19 107 THR A N 1
ATOM 833 C CA . THR A 1 107 ? 17.653 4.493 -11.403 1.00 96.19 107 THR A CA 1
ATOM 834 C C . THR A 1 107 ? 18.915 3.682 -11.112 1.00 96.19 107 THR A C 1
ATOM 836 O O . THR A 1 107 ? 19.827 3.621 -11.936 1.00 96.19 107 THR A O 1
ATOM 839 N N . LEU A 1 108 ? 18.952 2.995 -9.967 1.00 96.12 108 LEU A N 1
ATOM 840 C CA . LEU A 1 108 ? 20.051 2.101 -9.599 1.00 96.12 108 LEU A CA 1
ATOM 841 C C . LEU A 1 108 ? 19.979 0.721 -10.274 1.00 96.12 108 LEU A C 1
ATOM 843 O O . LEU A 1 108 ? 20.826 -0.121 -9.993 1.00 96.12 108 LEU A O 1
ATOM 847 N N . HIS A 1 109 ? 18.993 0.472 -11.146 1.00 92.88 109 HIS A N 1
ATOM 848 C CA . HIS A 1 109 ? 18.793 -0.810 -11.834 1.00 92.88 109 HIS A CA 1
ATOM 849 C C . HIS A 1 109 ? 18.689 -2.020 -10.882 1.00 92.88 109 HIS A C 1
ATOM 851 O O . HIS A 1 109 ? 19.042 -3.141 -11.244 1.00 92.88 109 HIS A O 1
ATOM 857 N N . ILE A 1 110 ? 18.177 -1.806 -9.664 1.00 95.00 110 ILE A N 1
ATOM 858 C CA . ILE A 1 110 ? 17.951 -2.872 -8.674 1.00 95.00 110 ILE A CA 1
ATOM 859 C C . ILE A 1 110 ? 16.781 -3.759 -9.117 1.00 95.00 110 ILE A C 1
ATOM 861 O O . ILE A 1 110 ? 16.790 -4.968 -8.883 1.00 95.00 110 ILE A O 1
ATOM 865 N N . ILE A 1 111 ? 15.774 -3.164 -9.767 1.00 92.69 111 ILE A N 1
ATOM 866 C CA . ILE A 1 111 ? 14.617 -3.873 -10.324 1.00 92.69 111 ILE A CA 1
ATOM 867 C C . ILE A 1 111 ? 14.350 -3.426 -11.770 1.00 92.69 111 ILE A C 1
ATOM 869 O O . ILE A 1 111 ? 14.546 -2.252 -12.091 1.00 92.69 111 ILE A O 1
ATOM 873 N N . PRO A 1 112 ? 13.855 -4.318 -12.646 1.00 91.44 112 PRO A N 1
ATOM 874 C CA . PRO A 1 112 ? 13.395 -3.926 -13.973 1.00 91.44 112 PRO A CA 1
ATOM 875 C C . PRO A 1 112 ? 12.043 -3.199 -13.891 1.00 91.44 112 PRO A C 1
ATOM 877 O O . PRO A 1 112 ? 11.180 -3.574 -13.091 1.00 91.44 112 PRO A O 1
ATOM 880 N N . PHE A 1 113 ? 11.816 -2.210 -14.766 1.00 91.12 113 PHE A N 1
ATOM 881 C CA . PHE A 1 113 ? 10.523 -1.521 -14.891 1.00 91.12 113 PHE A CA 1
ATOM 882 C C . PHE A 1 113 ? 9.478 -2.430 -15.552 1.00 91.12 113 PHE A C 1
ATOM 884 O O . PHE A 1 113 ? 9.145 -2.296 -16.724 1.00 91.12 113 PHE A O 1
ATOM 891 N N . THR A 1 114 ? 8.986 -3.401 -14.792 1.00 91.56 114 THR A N 1
ATOM 892 C CA . THR A 1 114 ? 7.971 -4.358 -15.231 1.00 91.56 114 THR A CA 1
ATOM 893 C C . THR A 1 114 ? 6.863 -4.434 -14.198 1.00 91.56 114 THR A C 1
ATOM 895 O O . THR A 1 114 ? 7.076 -4.264 -12.990 1.00 91.56 114 THR A O 1
ATOM 898 N N . SER A 1 115 ? 5.656 -4.713 -14.678 1.00 90.75 115 SER A N 1
ATOM 899 C CA . SER A 1 115 ? 4.446 -4.746 -13.855 1.00 90.75 115 SER A CA 1
ATOM 900 C C . SER A 1 115 ? 4.565 -5.706 -12.661 1.00 90.75 115 SER A C 1
ATOM 902 O O . SER A 1 115 ? 4.122 -5.384 -11.558 1.00 90.75 115 SER A O 1
ATOM 904 N N . ARG A 1 116 ? 5.259 -6.834 -12.849 1.00 92.00 116 ARG A N 1
ATOM 905 C CA . ARG A 1 116 ? 5.503 -7.873 -11.833 1.00 92.00 116 ARG A CA 1
ATOM 906 C C . ARG A 1 116 ? 6.382 -7.434 -10.661 1.00 92.00 116 ARG A C 1
ATOM 908 O O . ARG A 1 116 ? 6.321 -8.080 -9.621 1.00 92.00 116 ARG A O 1
ATOM 915 N N . TYR A 1 117 ? 7.178 -6.376 -10.814 1.00 93.06 117 TYR A N 1
ATOM 916 C CA . TYR A 1 117 ? 8.076 -5.880 -9.765 1.00 93.06 117 TYR A CA 1
ATOM 917 C C . TYR A 1 117 ? 7.589 -4.556 -9.194 1.00 93.06 117 TYR A C 1
ATOM 919 O O . TYR A 1 117 ? 7.434 -4.436 -7.979 1.00 93.06 117 TYR A O 1
ATOM 927 N N . VAL A 1 118 ? 7.291 -3.589 -10.064 1.00 94.69 118 VAL A N 1
ATOM 928 C CA . VAL A 1 118 ? 6.883 -2.246 -9.639 1.00 94.69 118 VAL A CA 1
ATOM 929 C C . VAL A 1 118 ? 5.607 -2.328 -8.806 1.00 94.69 118 VAL A C 1
ATOM 931 O O . VAL A 1 118 ? 5.607 -1.875 -7.670 1.00 94.69 118 VAL A O 1
ATOM 934 N N . ILE A 1 119 ? 4.557 -3.002 -9.296 1.00 94.56 119 ILE A N 1
ATOM 935 C CA . ILE A 1 119 ? 3.247 -3.014 -8.623 1.00 94.56 119 ILE A CA 1
ATOM 936 C C . ILE A 1 119 ? 3.309 -3.663 -7.225 1.00 94.56 119 ILE A C 1
ATOM 938 O O . ILE A 1 119 ? 2.804 -3.052 -6.280 1.00 94.56 119 ILE A O 1
ATOM 942 N N . PRO A 1 120 ? 3.919 -4.851 -7.023 1.00 94.44 120 PRO A N 1
ATOM 943 C CA . PRO A 1 120 ? 4.037 -5.420 -5.680 1.00 94.44 120 PRO A CA 1
ATOM 944 C C . PRO A 1 120 ? 4.889 -4.578 -4.728 1.00 94.44 120 PRO A C 1
ATOM 946 O O . PRO A 1 120 ? 4.519 -4.425 -3.564 1.00 94.44 120 PRO A O 1
ATOM 949 N N . ILE A 1 121 ? 5.999 -4.003 -5.205 1.00 95.88 121 ILE A N 1
ATOM 950 C CA . ILE A 1 121 ? 6.865 -3.156 -4.373 1.00 95.88 121 ILE A CA 1
ATOM 951 C C . ILE A 1 121 ? 6.136 -1.868 -3.986 1.00 95.88 121 ILE A C 1
ATOM 953 O O . ILE A 1 121 ? 6.101 -1.539 -2.801 1.00 95.88 121 ILE A O 1
ATOM 957 N N . SER A 1 122 ? 5.471 -1.207 -4.937 1.00 96.62 122 SER A N 1
ATOM 958 C CA . SER A 1 122 ? 4.585 -0.069 -4.674 1.00 96.62 122 SER A CA 1
ATOM 959 C C . SER A 1 122 ? 3.519 -0.423 -3.642 1.00 96.62 122 SER A C 1
ATOM 961 O O . SER A 1 122 ? 3.312 0.305 -2.676 1.00 96.62 122 SER A O 1
ATOM 963 N N . GLY A 1 123 ? 2.871 -1.582 -3.792 1.00 95.62 123 GLY A N 1
ATOM 964 C CA . GLY A 1 123 ? 1.866 -2.061 -2.844 1.00 95.62 123 GLY A CA 1
ATOM 965 C C . GLY A 1 123 ? 2.406 -2.185 -1.416 1.00 95.62 123 GLY A C 1
ATOM 966 O O . GLY A 1 123 ? 1.739 -1.761 -0.470 1.00 95.62 123 GLY A O 1
ATOM 967 N N . MET A 1 124 ? 3.626 -2.705 -1.251 1.00 96.38 124 MET A N 1
ATOM 968 C CA . MET A 1 124 ? 4.289 -2.797 0.054 1.00 96.38 124 MET A CA 1
ATOM 969 C C . MET A 1 124 ? 4.654 -1.418 0.616 1.00 96.38 124 MET A C 1
ATOM 971 O O . MET A 1 124 ? 4.364 -1.144 1.781 1.00 96.38 124 MET A O 1
ATOM 975 N N . VAL A 1 125 ? 5.258 -0.543 -0.193 1.00 97.31 125 VAL A N 1
ATOM 976 C CA . VAL A 1 125 ? 5.684 0.805 0.223 1.00 97.31 125 VAL A CA 1
ATOM 977 C C . VAL A 1 125 ? 4.474 1.642 0.631 1.00 97.31 125 VAL A C 1
ATOM 979 O O . VAL A 1 125 ? 4.384 2.081 1.780 1.00 97.31 125 VAL A O 1
ATOM 982 N N . ILE A 1 126 ? 3.490 1.776 -0.260 1.00 97.38 126 ILE A N 1
ATOM 983 C CA . ILE A 1 126 ? 2.252 2.523 -0.015 1.00 97.38 126 ILE A CA 1
ATOM 984 C C . ILE A 1 126 ? 1.507 1.944 1.193 1.00 97.38 126 ILE A C 1
ATOM 986 O O . ILE A 1 126 ? 1.053 2.700 2.054 1.00 97.38 126 ILE A O 1
ATOM 990 N N . GLY A 1 127 ? 1.399 0.614 1.292 1.00 95.75 127 GLY A N 1
ATOM 991 C CA . GLY A 1 127 ? 0.727 -0.063 2.401 1.00 95.75 127 GLY A CA 1
ATOM 992 C C . GLY A 1 127 ? 1.385 0.210 3.756 1.00 95.75 127 GLY A C 1
ATOM 993 O O . GLY A 1 127 ? 0.703 0.596 4.711 1.00 95.75 127 GLY A O 1
ATOM 994 N N . ASN A 1 128 ? 2.710 0.083 3.839 1.00 96.06 128 ASN A N 1
ATOM 995 C CA . ASN A 1 128 ? 3.464 0.349 5.065 1.00 96.06 128 ASN A CA 1
ATOM 996 C C . ASN A 1 128 ? 3.365 1.824 5.470 1.00 96.06 128 ASN A C 1
ATOM 998 O O . ASN A 1 128 ? 3.068 2.141 6.627 1.00 96.06 128 ASN A O 1
ATOM 1002 N N . SER A 1 129 ? 3.532 2.737 4.514 1.00 95.12 129 SER A N 1
ATOM 1003 C CA . SER A 1 129 ? 3.396 4.173 4.756 1.00 95.12 129 SER A CA 1
ATOM 1004 C C . SER A 1 129 ? 1.978 4.552 5.192 1.00 95.12 129 SER A C 1
ATOM 1006 O O . SER A 1 129 ? 1.822 5.351 6.113 1.00 95.12 129 SER A O 1
ATOM 1008 N N . MET A 1 130 ? 0.939 3.930 4.625 1.00 94.19 130 MET A N 1
ATOM 1009 C CA . MET A 1 130 ? -0.458 4.124 5.036 1.00 94.19 130 MET A CA 1
ATOM 1010 C C . MET A 1 130 ? -0.672 3.783 6.519 1.00 94.19 130 MET A C 1
ATOM 1012 O O . MET A 1 130 ? -1.331 4.538 7.248 1.00 94.19 130 MET A O 1
ATOM 1016 N N . VAL A 1 131 ? -0.124 2.652 6.976 1.00 92.81 131 VAL A N 1
ATOM 1017 C CA . VAL A 1 131 ? -0.215 2.217 8.378 1.00 92.81 131 VAL A CA 1
ATOM 1018 C C . VAL A 1 131 ? 0.518 3.199 9.294 1.00 92.81 131 VAL A C 1
ATOM 1020 O O . VAL A 1 131 ? -0.060 3.643 10.291 1.00 92.81 131 VAL A O 1
ATOM 1023 N N . LEU A 1 132 ? 1.736 3.609 8.928 1.00 92.25 132 LEU A N 1
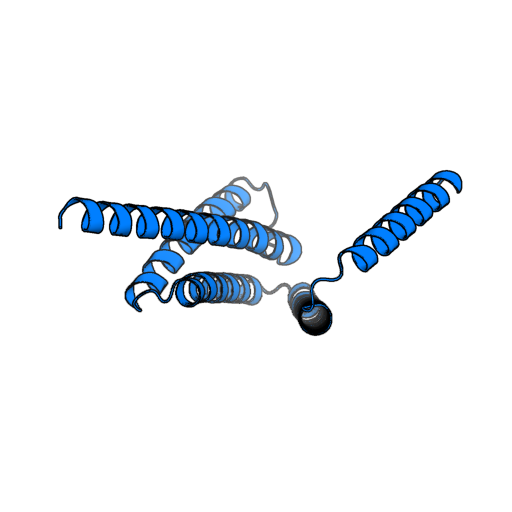ATOM 1024 C CA . LEU A 1 132 ? 2.528 4.584 9.686 1.00 92.25 132 LEU A CA 1
ATOM 1025 C C . LEU A 1 132 ? 1.834 5.946 9.777 1.00 92.25 132 LEU A C 1
ATOM 1027 O O . LEU A 1 132 ? 1.687 6.485 10.875 1.00 92.25 132 LEU A O 1
ATOM 1031 N N . SER A 1 133 ? 1.336 6.482 8.659 1.00 90.62 133 SER A N 1
ATOM 1032 C CA . SER A 1 133 ? 0.586 7.743 8.645 1.00 90.62 133 SER A CA 1
ATOM 1033 C C . SER A 1 133 ? -0.677 7.653 9.500 1.00 90.62 133 SER A C 1
ATOM 1035 O O . SER A 1 133 ? -0.970 8.567 10.270 1.00 90.62 133 SER A O 1
ATOM 1037 N N . SER A 1 134 ? -1.407 6.535 9.428 1.00 88.81 134 SER A N 1
ATOM 1038 C CA . SER A 1 134 ? -2.594 6.310 10.262 1.00 88.81 134 SER A CA 1
ATOM 1039 C C . SER A 1 134 ? -2.255 6.319 11.751 1.00 88.81 134 SER A C 1
ATOM 1041 O O . SER A 1 134 ? -2.987 6.914 12.549 1.00 88.81 134 SER A O 1
ATOM 1043 N N . LEU A 1 135 ? -1.157 5.670 12.143 1.00 89.81 135 LEU A N 1
ATOM 1044 C CA . LEU A 1 135 ? -0.695 5.633 13.527 1.00 89.81 135 LEU A CA 1
ATOM 1045 C C . LEU A 1 135 ? -0.232 7.016 13.998 1.00 89.81 135 LEU A C 1
ATOM 1047 O O . LEU A 1 135 ? -0.667 7.468 15.054 1.00 89.81 135 LEU A O 1
ATOM 1051 N N . PHE A 1 136 ? 0.577 7.710 13.201 1.00 89.06 136 PHE A N 1
ATOM 1052 C CA . PHE A 1 136 ? 1.065 9.052 13.510 1.00 89.06 136 PHE A CA 1
ATOM 1053 C C . PHE A 1 136 ? -0.086 10.041 13.717 1.00 89.06 136 PHE A C 1
ATOM 1055 O O . PHE A 1 136 ? -0.154 10.708 14.747 1.00 89.06 136 PHE A O 1
ATOM 1062 N N . LEU A 1 137 ? -1.057 10.056 12.800 1.00 87.00 137 LEU A N 1
ATOM 1063 C CA . LEU A 1 137 ? -2.261 10.877 12.935 1.00 87.00 137 LEU A CA 1
ATOM 1064 C C . LEU A 1 137 ? -3.081 10.489 14.170 1.00 87.00 137 LEU A C 1
ATOM 1066 O O . LEU A 1 137 ? -3.627 11.362 14.833 1.00 87.00 137 LEU A O 1
ATOM 1070 N N . SER A 1 138 ? -3.140 9.196 14.519 1.00 85.69 138 SER A N 1
ATOM 1071 C CA . SER A 1 138 ? -3.774 8.752 15.772 1.00 85.69 138 SER A CA 1
ATOM 1072 C C . SER A 1 138 ? -3.121 9.387 16.992 1.00 85.69 138 SER A C 1
ATOM 1074 O O . SER A 1 138 ? -3.828 9.899 17.853 1.00 85.69 138 SER A O 1
ATOM 1076 N N . ARG A 1 139 ? -1.787 9.335 17.049 1.00 86.69 139 ARG A N 1
ATOM 1077 C CA . ARG A 1 139 ? -0.987 9.834 18.170 1.00 86.69 139 ARG A CA 1
ATOM 1078 C C . ARG A 1 139 ? -1.063 11.355 18.282 1.00 86.69 139 ARG A C 1
ATOM 1080 O O . ARG A 1 139 ? -1.232 11.872 19.380 1.00 86.69 139 ARG A O 1
ATOM 1087 N N . LEU A 1 140 ? -0.996 12.064 17.155 1.00 86.88 140 LEU A N 1
ATOM 1088 C CA . LEU A 1 140 ? -1.144 13.518 17.125 1.00 86.88 140 LEU A CA 1
ATOM 1089 C C . LEU A 1 140 ? -2.520 13.968 17.610 1.00 86.88 140 LEU A C 1
ATOM 1091 O O . LEU A 1 140 ? -2.603 14.898 18.407 1.00 86.88 140 LEU A O 1
ATOM 1095 N N . SER A 1 141 ? -3.592 13.318 17.145 1.00 84.88 141 SER A N 1
ATOM 1096 C CA . SER A 1 141 ? -4.945 13.642 17.606 1.00 84.88 141 SER A CA 1
ATOM 1097 C C . SER A 1 141 ? -5.095 13.394 19.106 1.00 84.88 141 SER A C 1
ATOM 1099 O O . SER A 1 141 ? -5.556 14.287 19.804 1.00 84.88 141 SER A O 1
ATOM 1101 N N . SER A 1 142 ? -4.628 12.246 19.615 1.00 86.75 142 SER A N 1
ATOM 1102 C CA . SER A 1 142 ? -4.704 11.962 21.054 1.00 86.75 142 SER A CA 1
ATOM 1103 C C . SER A 1 142 ? -3.926 12.973 21.898 1.00 86.75 142 SER A C 1
ATOM 1105 O O . SER A 1 142 ? -4.416 13.409 22.930 1.00 86.75 142 SER A O 1
ATOM 1107 N N . GLU A 1 143 ? -2.736 13.386 21.456 1.00 86.88 143 GLU A N 1
ATOM 1108 C CA . GLU A 1 143 ? -1.918 14.375 22.172 1.00 86.88 143 GLU A CA 1
ATOM 1109 C C . GLU A 1 143 ? -2.558 15.775 22.155 1.00 86.88 143 GLU A C 1
ATOM 1111 O O . GLU A 1 143 ? -2.523 16.497 23.151 1.00 86.88 143 GLU A O 1
ATOM 1116 N N . ALA A 1 144 ? -3.167 16.168 21.033 1.00 85.56 144 ALA A N 1
ATOM 1117 C CA . ALA A 1 144 ? -3.863 17.446 20.918 1.00 85.56 144 ALA A CA 1
ATOM 1118 C C . ALA A 1 144 ? -5.104 17.516 21.823 1.00 85.56 144 ALA A C 1
ATOM 1120 O O . ALA A 1 144 ? -5.371 18.570 22.402 1.00 85.56 144 ALA A O 1
ATOM 1121 N N . ASP A 1 145 ? -5.837 16.409 21.957 1.00 86.44 145 ASP A N 1
ATOM 1122 C CA . ASP A 1 145 ? -7.010 16.325 22.830 1.00 86.44 145 ASP A CA 1
ATOM 1123 C C . ASP A 1 145 ? -6.600 16.391 24.314 1.00 86.44 145 ASP A C 1
ATOM 1125 O O . ASP A 1 145 ? -7.154 17.200 25.059 1.00 86.44 145 ASP A O 1
ATOM 1129 N N . LEU A 1 146 ? -5.540 15.672 24.713 1.00 87.69 146 LEU A N 1
ATOM 1130 C CA . LEU A 1 146 ? -4.978 15.730 26.075 1.00 87.69 146 LEU A CA 1
ATOM 1131 C C . LEU A 1 146 ? -4.530 17.146 26.477 1.00 87.69 146 LEU A C 1
ATOM 1133 O O . LEU A 1 146 ? -4.699 17.568 27.621 1.00 87.69 146 LEU A O 1
ATOM 1137 N N . ARG A 1 147 ? -3.959 17.912 25.539 1.00 83.75 147 ARG A N 1
ATOM 1138 C CA . ARG A 1 147 ? -3.526 19.297 25.794 1.00 83.75 147 ARG A CA 1
ATOM 1139 C C . ARG A 1 147 ? -4.687 20.269 25.975 1.00 83.75 147 ARG A C 1
ATOM 1141 O O . ARG A 1 147 ? -4.542 21.226 26.730 1.00 83.75 147 ARG A O 1
ATOM 1148 N N . LYS A 1 148 ? -5.816 20.043 25.297 1.00 80.88 148 LYS A N 1
ATOM 1149 C CA . LYS A 1 148 ? -7.022 20.867 25.472 1.00 80.88 148 LYS A CA 1
ATOM 1150 C C . LYS A 1 148 ? -7.661 20.643 26.836 1.00 80.88 148 LYS A C 1
ATOM 1152 O O . LYS A 1 148 ? -8.082 21.609 27.455 1.00 80.88 148 LYS A O 1
ATOM 1157 N N . GLU A 1 149 ? -7.676 19.400 27.310 1.00 78.75 149 GLU A N 1
ATOM 1158 C CA . GLU A 1 149 ? -8.221 19.047 28.624 1.00 78.75 149 GLU A CA 1
ATOM 1159 C C . GLU A 1 149 ? -7.394 19.647 29.771 1.00 78.75 149 GLU A C 1
ATOM 1161 O O . GLU A 1 149 ? -7.950 20.121 30.750 1.00 78.75 149 GLU A O 1
ATOM 1166 N N . LYS A 1 150 ? -6.066 19.732 29.619 1.00 68.50 150 LYS A N 1
ATOM 1167 C CA . LYS A 1 150 ? -5.166 20.330 30.624 1.00 68.50 150 LYS A CA 1
ATOM 1168 C C . LYS A 1 150 ? -5.182 21.870 30.665 1.00 68.50 150 LYS A C 1
ATOM 1170 O O . LYS A 1 150 ? -4.544 22.459 31.533 1.00 68.50 150 LYS A O 1
ATOM 1175 N N . SER A 1 151 ? -5.830 22.512 29.693 1.00 63.72 151 SER A N 1
ATOM 1176 C CA . SER A 1 151 ? -5.936 23.973 29.554 1.00 63.72 151 SER A CA 1
ATOM 1177 C C . SER A 1 151 ? -7.330 24.511 29.916 1.00 63.72 151 SER A C 1
ATOM 1179 O O . SER A 1 151 ? -7.540 25.722 29.805 1.00 63.72 151 SER A O 1
ATOM 1181 N N . SER A 1 152 ? -8.265 23.634 30.292 1.00 53.84 152 SER A N 1
ATOM 1182 C CA . SER A 1 152 ? -9.604 23.969 30.791 1.00 53.84 152 SER A CA 1
ATOM 1183 C C . SER A 1 152 ? -9.710 23.687 32.283 1.00 53.84 152 SER A C 1
ATOM 1185 O O . SER A 1 152 ? -10.668 24.239 32.865 1.00 53.84 152 SER A O 1
#

Foldseek 3Di:
DDVVVVVVVVVVVVVVVVVVVVPDDVCVVVVVVVVVVVVVVVVVVVVVLVVCQVVFDLVSLVVLLLVLLQVLLVVLCVVVVDDPVSSVVSSVVLVVQLCVVVVVCVVVVVDDSTSVPSNVVSNVSSVVSSVVSSVVVVVVVVVVVVVVVVVD